Protein AF-A0A7C7P858-F1 (afdb_monomer_lite)

Sequence (70 aa):
EIIKSIPLSNESSLALISRGGIKGQLLNCVTDYCEGYWNKVADSNGPSLEVMSNAYIEACHWSTITLDTI

Structure (mmCIF, N/CA/C/O backbone):
data_AF-A0A7C7P858-F1
#
_entry.id   AF-A0A7C7P858-F1
#
loop_
_atom_site.group_PDB
_atom_site.id
_atom_site.type_symbol
_atom_site.label_atom_id
_atom_site.label_alt_id
_atom_site.label_comp_id
_atom_site.label_asym_id
_atom_site.label_entity_id
_atom_site.label_seq_id
_atom_site.pdbx_PDB_ins_code
_atom_site.Cartn_x
_atom_site.Cartn_y
_atom_site.Cartn_z
_atom_site.occupancy
_atom_site.B_iso_or_equiv
_atom_site.auth_seq_id
_atom_site.auth_comp_id
_atom_site.auth_asym_id
_atom_site.auth_atom_id
_atom_site.pdbx_PDB_model_num
ATOM 1 N N . GLU A 1 1 ? -15.926 4.332 0.436 1.00 53.62 1 GLU A N 1
ATOM 2 C CA . GLU A 1 1 ? -16.721 4.775 1.605 1.00 53.62 1 GLU A CA 1
ATOM 3 C C . GLU A 1 1 ? -16.354 4.056 2.906 1.00 53.62 1 GLU A C 1
ATOM 5 O O . GLU A 1 1 ? -16.233 4.742 3.907 1.00 53.62 1 GLU A O 1
ATOM 10 N N . ILE A 1 2 ? -16.042 2.751 2.890 1.00 62.44 2 ILE A N 1
ATOM 11 C CA . ILE A 1 2 ? -15.652 1.951 4.079 1.00 62.44 2 ILE A CA 1
ATOM 12 C C . ILE A 1 2 ? -14.418 2.495 4.829 1.00 62.44 2 ILE A C 1
ATOM 14 O O . ILE A 1 2 ? -14.380 2.495 6.051 1.00 62.44 2 ILE A O 1
ATOM 18 N N . ILE A 1 3 ? -13.414 3.026 4.126 1.00 58.06 3 ILE A N 1
ATOM 19 C CA . ILE A 1 3 ? -12.185 3.538 4.766 1.00 58.06 3 ILE A CA 1
ATOM 20 C C . ILE A 1 3 ? -12.477 4.698 5.738 1.00 58.06 3 ILE A C 1
ATOM 22 O O . ILE A 1 3 ? -11.793 4.835 6.744 1.00 58.06 3 ILE A O 1
ATOM 26 N N . LYS A 1 4 ? -13.519 5.505 5.479 1.00 57.94 4 LYS A N 1
ATOM 27 C CA . LYS A 1 4 ? -13.894 6.633 6.349 1.00 57.94 4 LYS A CA 1
ATOM 28 C C . LYS A 1 4 ? -14.540 6.194 7.668 1.00 57.94 4 LYS A C 1
ATOM 30 O O . LYS A 1 4 ? -14.589 6.998 8.590 1.00 57.94 4 LYS A O 1
ATOM 35 N N . SER A 1 5 ? -15.060 4.967 7.748 1.00 64.56 5 SER A N 1
ATOM 36 C CA . SER A 1 5 ? -15.684 4.426 8.963 1.00 64.56 5 SER A CA 1
ATOM 37 C C . SER A 1 5 ? -14.715 3.631 9.839 1.00 64.56 5 SER A C 1
ATOM 39 O O . SER A 1 5 ? -15.082 3.246 10.944 1.00 64.56 5 SER A O 1
ATOM 41 N N . ILE A 1 6 ? -13.491 3.379 9.367 1.00 66.12 6 ILE A N 1
ATOM 42 C CA . ILE A 1 6 ? -12.440 2.721 10.150 1.00 66.12 6 ILE A CA 1
ATOM 43 C C . ILE A 1 6 ? -11.680 3.822 10.907 1.00 66.12 6 ILE A C 1
ATOM 45 O O . ILE A 1 6 ? -11.334 4.829 10.286 1.00 66.12 6 ILE A O 1
ATOM 49 N N . PRO A 1 7 ? -11.398 3.671 12.216 1.00 68.62 7 PRO A N 1
ATOM 50 C CA . PRO A 1 7 ? -10.693 4.671 13.022 1.00 68.62 7 PRO A CA 1
ATOM 51 C C . PRO A 1 7 ? -9.189 4.700 12.701 1.00 68.62 7 PRO A C 1
ATOM 53 O O . PRO A 1 7 ? -8.337 4.509 13.564 1.00 68.62 7 PRO A O 1
ATOM 56 N N . LEU A 1 8 ? -8.854 4.899 11.430 1.00 70.88 8 LEU A N 1
ATOM 57 C CA . LEU A 1 8 ? -7.492 4.957 10.929 1.00 70.88 8 LEU A CA 1
ATOM 58 C C . LEU A 1 8 ? -6.810 6.236 11.406 1.00 70.88 8 LEU A C 1
ATOM 60 O O . LEU A 1 8 ? -7.416 7.307 11.467 1.00 70.88 8 LEU A O 1
ATOM 64 N N . SER A 1 9 ? -5.504 6.146 11.638 1.00 80.38 9 SER A N 1
ATOM 65 C CA . SER A 1 9 ? -4.682 7.346 11.756 1.00 80.38 9 SER A CA 1
ATOM 66 C C . SER A 1 9 ? -4.755 8.170 10.460 1.00 80.38 9 SER A C 1
ATOM 68 O O . SER A 1 9 ? -4.993 7.638 9.368 1.00 80.38 9 SER A O 1
ATOM 70 N N . ASN A 1 10 ? -4.518 9.481 10.563 1.00 82.50 10 ASN A N 1
ATOM 71 C CA . ASN A 1 10 ? -4.500 10.375 9.398 1.00 82.50 10 ASN A CA 1
ATOM 72 C C . ASN A 1 10 ? -3.507 9.902 8.326 1.00 82.50 10 ASN A C 1
ATOM 74 O O . ASN A 1 10 ? -3.786 9.993 7.133 1.00 82.50 10 ASN A O 1
ATOM 78 N N . GLU A 1 11 ? -2.365 9.363 8.753 1.00 81.56 11 GLU A N 1
ATOM 79 C CA . GLU A 1 11 ? -1.319 8.871 7.861 1.00 81.56 11 GLU A CA 1
ATOM 80 C C . GLU A 1 11 ? -1.755 7.609 7.102 1.00 81.56 11 GLU A C 1
ATOM 82 O O . GLU A 1 11 ? -1.577 7.525 5.887 1.00 81.56 11 GLU A O 1
ATOM 87 N N . SER A 1 12 ? -2.393 6.654 7.787 1.00 80.25 12 SER A N 1
ATOM 88 C CA . SER A 1 12 ? -2.907 5.431 7.158 1.00 80.25 12 SER A CA 1
ATOM 89 C C . SER A 1 12 ? -4.105 5.727 6.245 1.00 80.2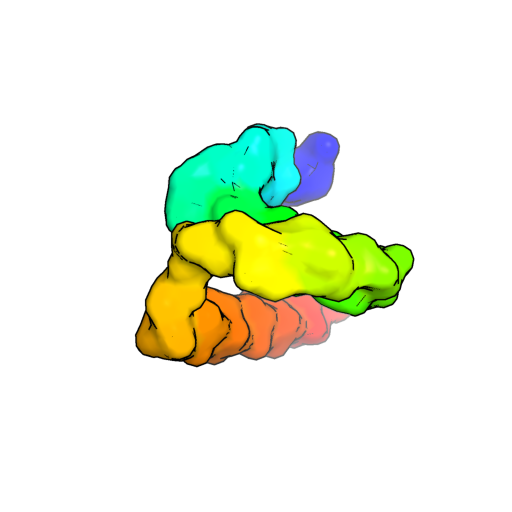5 12 SER A C 1
ATOM 91 O O . SER A 1 12 ? -4.205 5.163 5.156 1.00 80.25 12 SER A O 1
ATOM 93 N N . SER A 1 13 ? -4.967 6.682 6.616 1.00 82.81 13 SER A N 1
ATOM 94 C CA . SER A 1 13 ? -6.043 7.179 5.743 1.00 82.81 13 SER A CA 1
ATOM 95 C C . SER A 1 13 ? -5.502 7.823 4.466 1.00 82.81 13 SER A C 1
ATOM 97 O O . SER A 1 13 ? -5.987 7.529 3.373 1.00 82.81 13 SER A O 1
ATOM 99 N N . LEU A 1 14 ? -4.480 8.678 4.583 1.00 85.88 14 LEU A N 1
ATOM 100 C CA . LEU A 1 14 ? -3.835 9.323 3.439 1.00 85.88 14 LEU A CA 1
ATOM 101 C C . LEU A 1 14 ? -3.204 8.286 2.498 1.00 85.88 14 LEU A C 1
ATOM 103 O O . LEU A 1 14 ? -3.407 8.340 1.285 1.00 85.88 14 LEU A O 1
ATOM 107 N N . ALA A 1 15 ? -2.498 7.304 3.058 1.00 87.81 15 ALA A N 1
ATOM 108 C CA . ALA A 1 15 ? -1.892 6.225 2.290 1.00 87.81 15 ALA A CA 1
ATOM 109 C C . ALA A 1 15 ? -2.934 5.404 1.518 1.00 87.81 15 ALA A C 1
ATOM 111 O O . ALA A 1 15 ? -2.746 5.139 0.334 1.00 87.81 15 ALA A O 1
ATOM 112 N N . LEU A 1 16 ? -4.048 5.035 2.153 1.00 83.75 16 LEU A N 1
ATOM 113 C CA . LEU A 1 16 ? -5.068 4.190 1.529 1.00 83.75 16 LEU A CA 1
ATOM 114 C C . LEU A 1 16 ? -5.932 4.939 0.504 1.00 83.75 16 LEU A C 1
ATOM 116 O O . LEU A 1 16 ? -6.316 4.350 -0.505 1.00 83.75 16 LEU A O 1
ATOM 120 N N . ILE A 1 17 ? -6.242 6.219 0.740 1.00 85.75 17 ILE A N 1
ATOM 121 C CA . ILE A 1 17 ? -7.152 6.996 -0.120 1.00 85.75 17 ILE A CA 1
ATOM 122 C C . ILE A 1 17 ? -6.416 7.623 -1.302 1.00 85.75 17 ILE A C 1
ATOM 124 O O . ILE A 1 17 ? -6.900 7.545 -2.428 1.00 85.75 17 ILE A O 1
ATOM 128 N N . SER A 1 18 ? -5.278 8.276 -1.059 1.00 85.50 18 SER A N 1
ATOM 129 C CA . SER A 1 18 ? -4.582 9.068 -2.081 1.00 85.50 18 SER A CA 1
ATOM 130 C C . SER A 1 18 ? -3.221 8.508 -2.474 1.00 85.50 18 SER A C 1
ATOM 132 O O . SER A 1 18 ? -2.534 9.127 -3.284 1.00 85.50 18 SER A O 1
ATOM 134 N N . ARG A 1 19 ? -2.806 7.368 -1.900 1.00 87.69 19 ARG A N 1
ATOM 135 C CA . ARG A 1 19 ? -1.430 6.852 -2.022 1.00 87.69 19 ARG A CA 1
ATOM 136 C C . ARG A 1 19 ? -0.383 7.894 -1.602 1.00 87.69 19 ARG A C 1
ATOM 138 O O . ARG A 1 19 ? 0.740 7.893 -2.096 1.00 87.69 19 ARG A O 1
ATOM 145 N N . GLY A 1 20 ? -0.754 8.783 -0.678 1.00 85.25 20 GLY A N 1
ATOM 146 C CA . GLY A 1 20 ? 0.084 9.885 -0.218 1.00 85.25 20 GLY A CA 1
ATOM 147 C C . GLY A 1 20 ? 0.978 9.529 0.970 1.00 85.25 20 GLY A C 1
ATOM 148 O O . GLY A 1 20 ? 0.692 8.616 1.745 1.00 85.25 20 GLY A O 1
ATOM 149 N N . GLY A 1 21 ? 2.051 10.305 1.136 1.00 86.62 21 GLY A N 1
ATOM 150 C CA . GLY A 1 21 ? 3.001 10.148 2.239 1.00 86.62 21 GLY A CA 1
ATOM 151 C C . GLY A 1 21 ? 3.851 8.877 2.146 1.00 86.62 21 GLY A C 1
ATOM 152 O O . GLY A 1 21 ? 3.793 8.133 1.166 1.00 86.62 21 GLY A O 1
ATOM 153 N N . ILE A 1 22 ? 4.651 8.624 3.184 1.00 84.31 22 ILE A N 1
ATOM 154 C CA . ILE A 1 22 ? 5.614 7.516 3.185 1.00 84.31 22 ILE A CA 1
ATOM 155 C C . ILE A 1 22 ? 4.924 6.145 3.165 1.00 84.31 22 ILE A C 1
ATOM 157 O O . ILE A 1 22 ? 5.325 5.258 2.415 1.00 84.31 22 ILE A O 1
ATOM 161 N N . LYS A 1 23 ? 3.819 5.990 3.906 1.00 84.31 23 LYS A N 1
ATOM 162 C CA . LYS A 1 23 ? 2.995 4.772 3.886 1.00 84.31 23 LYS A CA 1
ATOM 163 C C . LYS A 1 23 ? 2.319 4.550 2.529 1.00 84.31 23 LYS A C 1
ATOM 165 O O . LYS A 1 23 ? 2.169 3.408 2.111 1.00 84.31 23 LYS A O 1
ATOM 170 N N . GLY A 1 24 ? 1.953 5.616 1.814 1.00 87.25 24 GLY A N 1
ATOM 171 C CA . GLY A 1 24 ? 1.411 5.523 0.455 1.00 87.25 24 GLY A CA 1
ATOM 172 C C . GLY A 1 24 ? 2.457 5.075 -0.567 1.00 87.25 24 GLY A C 1
ATOM 173 O O . GLY A 1 24 ? 2.185 4.199 -1.386 1.00 87.25 24 GLY A O 1
ATOM 174 N N . GLN A 1 25 ? 3.679 5.606 -0.462 1.00 87.44 25 GLN A N 1
ATOM 175 C CA . GLN A 1 25 ? 4.823 5.151 -1.261 1.00 87.44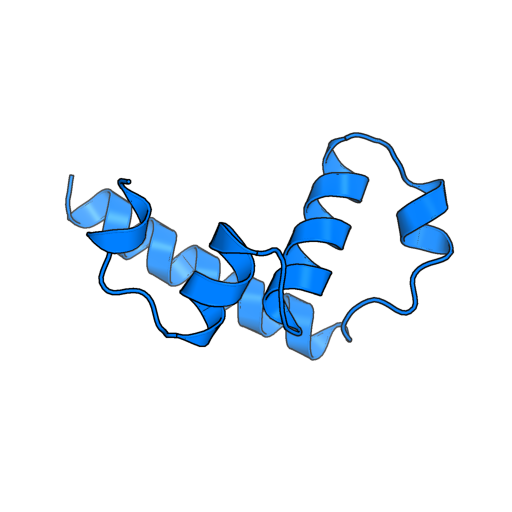 25 GLN A CA 1
ATOM 176 C C . GLN A 1 25 ? 5.152 3.682 -0.983 1.00 87.44 25 GLN A C 1
ATOM 178 O O . GLN A 1 25 ? 5.352 2.909 -1.919 1.00 87.44 25 GLN A O 1
ATOM 183 N N . LEU A 1 26 ? 5.140 3.277 0.291 1.00 85.88 26 LEU A N 1
ATOM 184 C CA . LEU A 1 26 ? 5.313 1.881 0.677 1.00 85.88 26 LEU A CA 1
ATOM 185 C C . LEU A 1 26 ? 4.236 0.984 0.067 1.00 85.88 26 LEU A C 1
ATOM 187 O O . LEU A 1 26 ? 4.552 -0.046 -0.523 1.00 85.88 26 LEU A O 1
ATOM 191 N N . LEU A 1 27 ? 2.971 1.385 0.187 1.00 86.44 27 LEU A N 1
ATOM 192 C CA . LEU A 1 27 ? 1.848 0.628 -0.346 1.00 86.44 27 LEU A CA 1
ATOM 193 C C . LEU A 1 27 ? 1.968 0.445 -1.865 1.00 86.44 27 LEU A C 1
ATOM 195 O O . LEU A 1 27 ? 1.669 -0.636 -2.367 1.00 86.44 27 LEU A O 1
ATOM 199 N N . ASN A 1 28 ? 2.445 1.457 -2.594 1.00 89.19 28 ASN A N 1
ATOM 200 C CA . ASN A 1 28 ? 2.724 1.336 -4.026 1.00 89.19 28 ASN A CA 1
ATOM 201 C C . ASN A 1 28 ? 3.853 0.345 -4.309 1.00 89.19 28 ASN A C 1
ATOM 203 O O . ASN A 1 28 ? 3.663 -0.527 -5.144 1.00 89.19 28 ASN A O 1
ATOM 207 N N . CYS A 1 29 ? 4.965 0.412 -3.573 1.00 87.00 29 CYS A N 1
ATOM 208 C CA . CYS A 1 29 ? 6.076 -0.528 -3.738 1.00 87.00 29 CYS A CA 1
ATOM 209 C C . CYS A 1 29 ? 5.633 -1.987 -3.516 1.00 87.00 29 CYS A C 1
ATOM 211 O O . CYS A 1 29 ? 5.932 -2.863 -4.326 1.00 87.00 29 CYS A O 1
ATOM 213 N N . VAL A 1 30 ? 4.840 -2.241 -2.468 1.00 85.44 30 VAL A N 1
ATOM 214 C CA . VAL A 1 30 ? 4.273 -3.573 -2.197 1.00 85.44 30 VAL A CA 1
ATOM 215 C C . VAL A 1 30 ? 3.300 -4.000 -3.301 1.00 85.44 30 VAL A C 1
ATOM 217 O O . VAL A 1 30 ? 3.359 -5.140 -3.752 1.00 85.44 30 VAL A O 1
ATOM 220 N N . THR A 1 31 ? 2.436 -3.092 -3.769 1.00 88.69 31 THR A N 1
ATOM 221 C CA . THR A 1 31 ? 1.488 -3.378 -4.862 1.00 88.69 31 THR A CA 1
ATOM 222 C C . THR A 1 31 ? 2.238 -3.728 -6.151 1.00 88.69 31 THR A C 1
ATOM 224 O O . THR A 1 31 ? 1.981 -4.776 -6.734 1.00 88.69 31 THR A O 1
ATOM 227 N N . ASP A 1 32 ? 3.212 -2.906 -6.553 1.00 89.50 32 ASP A N 1
ATOM 228 C CA . ASP A 1 32 ? 4.034 -3.120 -7.748 1.00 89.50 32 ASP A CA 1
ATOM 229 C C . ASP A 1 32 ? 4.798 -4.452 -7.672 1.00 89.50 32 ASP A C 1
ATOM 231 O O . ASP A 1 32 ? 4.877 -5.177 -8.664 1.00 89.50 32 ASP A O 1
ATOM 235 N N . TYR A 1 33 ? 5.318 -4.817 -6.494 1.00 86.12 33 TYR A N 1
ATOM 236 C CA . TYR A 1 33 ? 5.961 -6.115 -6.285 1.00 86.12 33 TYR A CA 1
ATOM 237 C C . TYR A 1 33 ? 4.981 -7.282 -6.481 1.00 86.12 33 TYR A C 1
ATOM 239 O O . TYR A 1 33 ? 5.284 -8.223 -7.219 1.00 86.12 33 TYR A O 1
ATOM 247 N N . CYS A 1 34 ? 3.804 -7.213 -5.849 1.00 85.19 34 CYS A N 1
ATOM 248 C CA . CYS A 1 34 ? 2.767 -8.244 -5.935 1.00 85.19 34 CYS A CA 1
ATOM 249 C C . CYS A 1 34 ? 2.182 -8.395 -7.346 1.00 85.19 34 CYS A C 1
ATOM 251 O O . CYS A 1 34 ? 1.845 -9.506 -7.745 1.00 85.19 34 CYS A O 1
ATOM 253 N N . GLU A 1 35 ? 2.082 -7.304 -8.106 1.00 92.94 35 GLU A N 1
ATOM 254 C CA . GLU A 1 35 ? 1.564 -7.298 -9.481 1.00 92.94 35 GLU A CA 1
ATOM 255 C C . GLU A 1 35 ? 2.627 -7.657 -10.536 1.00 92.94 35 GLU A C 1
ATOM 257 O O . GLU A 1 35 ? 2.315 -7.763 -11.720 1.00 92.94 35 GLU A O 1
ATOM 262 N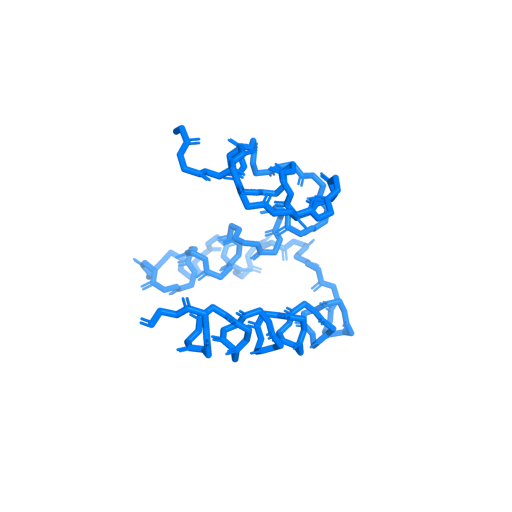 N . GLY A 1 36 ? 3.879 -7.894 -10.128 1.00 89.12 36 GLY A N 1
ATOM 263 C CA . GLY A 1 36 ? 4.952 -8.315 -11.033 1.00 89.12 36 GLY A CA 1
ATOM 264 C C . GLY A 1 36 ? 5.693 -7.170 -11.731 1.00 89.12 36 GLY A C 1
ATOM 265 O O . GLY A 1 36 ? 6.510 -7.419 -12.618 1.00 89.12 36 GLY A O 1
ATOM 266 N N . TYR A 1 37 ? 5.468 -5.913 -11.337 1.00 91.50 37 TYR A N 1
ATOM 267 C CA . TYR A 1 37 ? 6.154 -4.734 -11.879 1.00 91.50 37 TYR A CA 1
ATOM 268 C C . TYR A 1 37 ? 7.530 -4.515 -11.234 1.00 91.50 37 TYR A C 1
ATOM 270 O O . TYR A 1 37 ? 7.856 -3.436 -10.737 1.00 91.50 37 TYR A O 1
ATOM 278 N N . TRP A 1 38 ? 8.368 -5.550 -11.230 1.00 85.94 38 TRP A N 1
ATOM 279 C CA . TRP A 1 38 ? 9.647 -5.549 -10.510 1.00 85.94 38 TRP A CA 1
ATOM 280 C C . TRP A 1 38 ? 10.648 -4.521 -11.030 1.00 85.94 38 TRP A C 1
ATOM 282 O O . TRP A 1 38 ? 11.481 -4.043 -10.266 1.00 85.94 38 TRP A O 1
ATOM 292 N N . ASN A 1 39 ? 10.542 -4.135 -12.303 1.00 86.81 39 ASN A N 1
ATOM 293 C CA . ASN A 1 39 ? 11.324 -3.037 -12.867 1.00 86.81 39 ASN A CA 1
ATOM 294 C C . ASN A 1 39 ? 11.072 -1.719 -12.117 1.00 86.81 39 ASN A C 1
ATOM 296 O O . ASN A 1 39 ? 12.015 -1.011 -11.794 1.00 86.81 39 ASN A O 1
ATOM 300 N N . LYS A 1 40 ? 9.818 -1.429 -11.749 1.00 84.31 40 LYS A N 1
ATOM 301 C CA . LYS A 1 40 ? 9.478 -0.232 -10.968 1.00 84.31 40 LYS A CA 1
ATOM 302 C C . LYS A 1 40 ? 10.002 -0.301 -9.538 1.00 84.31 40 LYS A C 1
ATOM 304 O O . LYS A 1 40 ? 10.395 0.720 -8.988 1.00 84.31 40 LYS A O 1
ATOM 309 N N . VAL A 1 41 ? 10.015 -1.495 -8.943 1.00 81.50 41 VAL A N 1
ATOM 310 C CA . VAL A 1 41 ? 10.542 -1.714 -7.588 1.00 81.50 41 VAL A CA 1
ATOM 311 C C . VAL A 1 41 ? 12.055 -1.498 -7.564 1.00 81.50 41 VAL A C 1
ATOM 313 O O . VAL A 1 41 ? 12.549 -0.784 -6.694 1.00 81.50 41 VAL A O 1
ATOM 316 N N . ALA A 1 42 ? 12.773 -2.063 -8.540 1.00 77.25 42 ALA A N 1
ATOM 317 C CA . ALA A 1 42 ? 14.225 -1.947 -8.664 1.00 77.25 42 ALA A CA 1
ATOM 318 C C . ALA A 1 42 ? 14.691 -0.499 -8.883 1.00 77.25 42 ALA A C 1
ATOM 320 O O . ALA A 1 42 ? 15.716 -0.101 -8.336 1.00 77.25 42 ALA A O 1
ATOM 321 N N . ASP A 1 43 ? 13.910 0.287 -9.626 1.00 77.75 43 ASP A N 1
ATOM 322 C CA . ASP A 1 43 ? 14.207 1.694 -9.909 1.00 77.75 43 ASP A CA 1
ATOM 323 C C . ASP A 1 43 ? 13.686 2.655 -8.820 1.00 77.75 43 ASP A C 1
ATOM 325 O O . ASP A 1 43 ? 13.907 3.867 -8.890 1.00 77.75 43 ASP A O 1
ATOM 329 N N . SER A 1 44 ? 12.976 2.149 -7.805 1.00 74.31 44 SER A N 1
ATOM 330 C CA . SER A 1 44 ? 12.414 2.991 -6.751 1.00 74.31 44 SER A CA 1
ATOM 331 C C . SER A 1 44 ? 13.442 3.315 -5.664 1.00 74.31 44 SER A C 1
ATOM 333 O O . SER A 1 44 ? 14.028 2.428 -5.047 1.00 74.31 44 SER A O 1
ATOM 335 N N . ASN A 1 45 ? 13.570 4.602 -5.319 1.00 73.94 45 ASN A N 1
ATOM 336 C CA . ASN A 1 45 ? 14.116 5.031 -4.024 1.00 73.94 45 ASN A CA 1
ATOM 337 C C . ASN A 1 45 ? 13.046 4.838 -2.940 1.00 73.94 45 ASN A C 1
ATOM 339 O O . ASN A 1 45 ? 12.578 5.800 -2.329 1.00 73.94 45 ASN A O 1
ATOM 343 N N . GLY A 1 46 ? 12.578 3.597 -2.797 1.00 70.56 46 GLY A N 1
ATOM 344 C CA . GLY A 1 46 ? 11.509 3.233 -1.882 1.00 70.56 46 GLY A CA 1
ATOM 345 C C . GLY A 1 46 ? 11.850 3.517 -0.412 1.00 70.56 46 GLY A C 1
ATOM 346 O O . GLY A 1 46 ? 12.959 3.939 -0.075 1.00 70.56 46 GLY A O 1
ATOM 347 N N . PRO A 1 47 ? 10.889 3.286 0.495 1.00 76.75 47 PRO A N 1
ATOM 348 C CA . PRO A 1 47 ? 11.097 3.471 1.927 1.00 76.75 47 PRO A CA 1
ATOM 349 C C . PRO A 1 47 ? 12.245 2.600 2.449 1.00 76.75 47 PRO A C 1
ATOM 351 O O . PRO A 1 47 ? 12.475 1.499 1.950 1.00 76.75 47 PRO A O 1
ATOM 354 N N . SER A 1 48 ? 12.938 3.064 3.492 1.00 83.44 48 SER A N 1
ATOM 355 C CA . SER A 1 48 ? 13.988 2.268 4.135 1.00 83.44 48 SER A CA 1
ATOM 356 C C . SER A 1 48 ? 13.428 0.969 4.730 1.00 83.44 48 SER A C 1
ATOM 358 O O . SER A 1 48 ? 12.246 0.882 5.074 1.00 83.44 48 SER A O 1
ATOM 360 N N . LEU A 1 49 ? 14.296 -0.030 4.923 1.00 79.44 49 LEU A N 1
ATOM 361 C CA . LEU A 1 49 ? 13.927 -1.308 5.547 1.00 79.44 49 LEU A CA 1
ATOM 362 C C . LEU A 1 49 ? 13.257 -1.121 6.918 1.00 79.44 49 LEU A C 1
ATOM 364 O O . LEU A 1 49 ? 12.319 -1.841 7.258 1.00 79.44 49 LEU A O 1
ATOM 368 N N . GLU A 1 50 ? 13.714 -0.139 7.694 1.00 85.31 50 GLU A N 1
ATOM 369 C CA . GLU A 1 50 ? 13.125 0.217 8.986 1.00 85.31 50 GLU A CA 1
ATOM 370 C C . GLU A 1 50 ? 11.660 0.651 8.835 1.00 85.31 50 GLU A C 1
ATOM 372 O O . GLU A 1 50 ? 10.782 0.152 9.539 1.00 85.31 50 GLU A O 1
ATOM 377 N N . VAL A 1 51 ? 11.372 1.520 7.862 1.00 80.56 51 VAL A N 1
ATOM 378 C CA . VAL A 1 51 ? 10.008 1.986 7.579 1.00 80.56 51 VAL A CA 1
ATOM 379 C C . VAL A 1 51 ? 9.123 0.839 7.094 1.00 80.56 51 VAL A C 1
ATOM 381 O O . VAL A 1 51 ? 7.982 0.719 7.541 1.00 80.56 51 VAL A O 1
ATOM 384 N N . MET A 1 52 ? 9.648 -0.032 6.226 1.00 80.25 52 MET A N 1
ATOM 385 C CA . MET A 1 52 ? 8.932 -1.229 5.770 1.00 80.25 52 MET A CA 1
ATOM 386 C C . MET A 1 52 ? 8.571 -2.150 6.942 1.00 80.25 52 MET A C 1
ATOM 388 O O . MET A 1 52 ? 7.436 -2.615 7.039 1.00 80.25 52 MET A O 1
ATOM 392 N N . SER A 1 53 ? 9.519 -2.368 7.855 1.00 82.25 53 SER A N 1
ATOM 393 C CA . SER A 1 53 ? 9.346 -3.236 9.024 1.00 82.25 53 SER A CA 1
ATOM 394 C C . SER A 1 53 ? 8.285 -2.690 9.980 1.00 82.25 53 SER A C 1
ATOM 396 O O . SER A 1 53 ? 7.384 -3.422 10.388 1.00 82.25 53 SER A O 1
ATOM 398 N N . ASN A 1 54 ? 8.334 -1.390 10.283 1.00 84.25 54 ASN A N 1
ATOM 399 C CA . ASN A 1 54 ? 7.356 -0.739 11.157 1.00 84.25 54 ASN A CA 1
ATOM 400 C C . ASN A 1 54 ? 5.941 -0.788 10.572 1.00 84.25 54 ASN A C 1
ATOM 402 O O . ASN A 1 54 ? 4.987 -1.115 11.276 1.00 84.25 54 ASN A O 1
ATOM 406 N N . ALA A 1 55 ? 5.803 -0.518 9.275 1.00 77.75 55 ALA A N 1
ATOM 407 C CA . ALA A 1 55 ? 4.512 -0.577 8.606 1.00 77.75 55 ALA A CA 1
ATOM 408 C C . ALA A 1 55 ? 3.943 -2.003 8.536 1.00 77.75 55 ALA A C 1
ATOM 410 O O . ALA A 1 55 ? 2.731 -2.174 8.647 1.00 77.75 55 ALA A O 1
ATOM 411 N N . TYR A 1 56 ? 4.793 -3.027 8.396 1.00 80.06 56 TYR A N 1
ATOM 412 C CA . TYR A 1 56 ? 4.365 -4.425 8.464 1.00 80.06 56 TYR A CA 1
ATOM 413 C C . TYR A 1 56 ? 3.828 -4.790 9.855 1.00 80.06 56 TYR A C 1
ATOM 415 O O . TYR A 1 56 ? 2.744 -5.360 9.957 1.00 80.06 56 TYR A O 1
ATOM 423 N N . ILE A 1 57 ? 4.535 -4.409 10.926 1.00 84.31 57 ILE A N 1
ATOM 424 C CA . ILE A 1 57 ? 4.071 -4.626 12.308 1.00 84.31 57 ILE A CA 1
ATOM 425 C C . ILE A 1 57 ? 2.719 -3.938 12.529 1.00 84.31 57 ILE A C 1
ATOM 427 O O . ILE A 1 57 ? 1.788 -4.557 13.044 1.00 84.31 57 ILE A O 1
ATOM 431 N N . GLU A 1 58 ? 2.584 -2.684 12.089 1.00 81.19 58 GLU A N 1
ATOM 432 C CA . GLU A 1 58 ? 1.323 -1.948 12.176 1.00 81.19 58 GLU A CA 1
ATOM 433 C C . GLU A 1 58 ? 0.209 -2.688 11.418 1.00 81.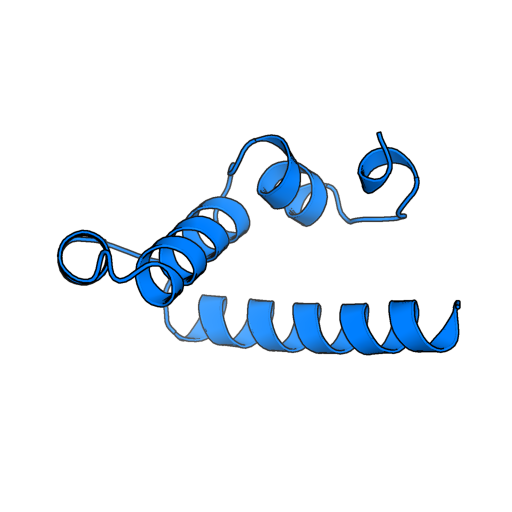19 58 GLU A C 1
ATOM 435 O O . GLU A 1 58 ? -0.859 -2.926 11.979 1.00 81.19 58 GLU A O 1
ATOM 440 N N . ALA A 1 59 ? 0.462 -3.133 10.184 1.00 77.31 59 ALA A N 1
ATOM 441 C CA . ALA A 1 59 ? -0.501 -3.895 9.391 1.00 77.31 59 ALA A CA 1
ATOM 442 C C . ALA A 1 59 ? -0.931 -5.207 10.071 1.00 77.31 59 ALA A C 1
ATOM 444 O O . ALA A 1 59 ? -2.120 -5.528 10.071 1.00 77.31 59 ALA A O 1
ATOM 445 N N . CYS A 1 60 ? -0.006 -5.940 10.700 1.00 79.94 60 CYS A N 1
ATOM 446 C CA . CYS A 1 60 ? -0.336 -7.128 11.488 1.00 79.94 60 CYS A CA 1
ATOM 447 C C . CYS A 1 60 ? -1.277 -6.791 12.649 1.00 79.94 60 CYS A C 1
ATOM 449 O O . CYS A 1 60 ? -2.303 -7.452 12.799 1.00 79.94 60 CYS A O 1
ATOM 451 N N . HIS A 1 61 ? -0.980 -5.737 13.416 1.00 80.06 61 HIS A N 1
ATOM 452 C CA . HIS A 1 61 ? -1.840 -5.284 14.514 1.00 80.06 61 HIS A CA 1
ATOM 453 C C . HIS A 1 61 ? -3.250 -4.932 14.020 1.00 80.06 61 HIS A C 1
ATOM 455 O O . HIS A 1 61 ? -4.238 -5.340 14.628 1.00 80.06 61 HIS A O 1
ATOM 461 N N . TRP A 1 62 ? -3.354 -4.226 12.891 1.00 72.12 62 TRP A N 1
ATOM 462 C CA . TRP A 1 62 ? -4.639 -3.924 12.257 1.00 72.12 62 TRP A CA 1
ATOM 463 C C . TRP A 1 62 ? -5.387 -5.179 11.823 1.00 72.12 62 TRP A C 1
ATOM 465 O O . TRP A 1 62 ? -6.602 -5.253 12.015 1.00 72.12 62 TRP A O 1
ATOM 475 N N . SER A 1 63 ? -4.686 -6.159 11.248 1.00 73.75 63 SER A N 1
ATOM 476 C CA . SER A 1 63 ? -5.307 -7.416 10.831 1.00 73.75 63 SER A CA 1
ATOM 477 C C . SER A 1 63 ? -5.929 -8.141 12.021 1.00 73.75 63 SER A C 1
ATOM 479 O O . SER A 1 63 ? -7.079 -8.556 11.924 1.00 73.75 63 SER A O 1
ATOM 481 N N . THR A 1 64 ? -5.231 -8.184 13.162 1.00 75.94 64 THR A N 1
ATOM 482 C CA . THR A 1 64 ? -5.723 -8.794 14.400 1.00 75.94 64 THR A CA 1
ATOM 483 C C . THR A 1 64 ? -6.956 -8.067 14.918 1.00 75.94 64 THR A C 1
ATOM 485 O O . THR A 1 64 ? -7.987 -8.694 15.113 1.00 75.94 64 THR A O 1
ATOM 488 N N . ILE A 1 65 ? -6.899 -6.736 15.045 1.00 72.06 65 ILE A N 1
ATOM 489 C CA . ILE A 1 65 ? -8.051 -5.940 15.500 1.00 72.06 65 ILE A CA 1
ATOM 490 C C . ILE A 1 65 ? -9.256 -6.162 14.581 1.00 72.06 65 ILE A C 1
ATOM 492 O O . ILE A 1 65 ? -10.372 -6.331 15.057 1.00 72.06 65 ILE A O 1
ATOM 496 N N . THR A 1 66 ? -9.044 -6.171 13.264 1.00 65.25 66 THR A N 1
ATOM 497 C CA . THR A 1 66 ? -10.130 -6.336 12.290 1.00 65.25 66 THR A CA 1
ATOM 498 C C . THR A 1 66 ? -10.735 -7.736 12.360 1.00 65.25 66 THR A C 1
ATOM 500 O O . THR A 1 66 ? -11.952 -7.858 12.326 1.00 65.25 66 THR A O 1
ATOM 503 N N . LEU A 1 67 ? -9.906 -8.775 12.493 1.00 68.12 67 LEU A N 1
ATOM 504 C CA . LEU A 1 67 ? -10.352 -10.159 12.671 1.00 68.12 67 LEU A CA 1
ATOM 505 C C . LEU A 1 67 ? -11.105 -10.367 13.989 1.00 68.12 67 LEU A C 1
ATOM 507 O O . LEU A 1 67 ? -12.074 -11.109 13.997 1.00 68.12 67 LEU A O 1
ATOM 511 N N . ASP A 1 68 ? -10.701 -9.691 15.064 1.00 61.75 68 ASP A N 1
ATOM 512 C CA . ASP A 1 68 ? -11.357 -9.790 16.375 1.00 61.75 68 ASP A CA 1
ATOM 513 C C . ASP A 1 68 ? -12.647 -8.949 16.472 1.00 61.75 68 ASP A C 1
ATOM 515 O O . ASP A 1 68 ? -13.429 -9.112 17.408 1.00 61.75 68 ASP A O 1
ATOM 519 N N . THR A 1 69 ? -12.870 -8.026 15.528 1.00 54.66 69 THR A N 1
ATOM 520 C CA . THR A 1 69 ? -14.054 -7.143 15.493 1.00 54.66 69 THR A CA 1
ATOM 521 C C . THR A 1 69 ? -15.171 -7.676 14.577 1.00 54.66 69 THR A C 1
ATOM 523 O O . THR A 1 69 ? -16.280 -7.139 14.607 1.00 54.66 69 THR A O 1
ATOM 526 N N . ILE A 1 70 ? -14.903 -8.708 13.764 1.00 47.47 70 ILE A N 1
ATOM 527 C CA . ILE A 1 70 ? -15.863 -9.357 12.845 1.00 47.47 70 ILE A CA 1
ATOM 528 C C . ILE A 1 70 ? -16.331 -10.684 13.446 1.00 47.47 70 ILE A C 1
ATOM 530 O O . ILE A 1 70 ? -17.557 -10.934 13.399 1.00 47.47 70 ILE A O 1
#

Radius of gyration: 13.08 Å; chains: 1; bounding box: 31×20×29 Å

Secondary structure (DSSP, 8-state):
-GGGGS---HHHHHHHHH--HHHHHHHHHHHHHHTT-HHHHHT-----HHHHHHHHHHHHHHHHHHHHH-

Foldseek 3Di:
DVLVVDPDDPQVSCLVPVLDDLNSLLVVLVVCVVVVVVVCNVPDPHDDPVSNVVVVVVVVVVVVVVVVVD

pLDDT: mean 78.78, std 9.84, range [47.47, 92.94]

=== Feature glossary ===
Annotated list of the representations used here:

Nearest PDB structures. The Foldseek neighbor list gives the closest experimentally determined structures in the PDB, ranked by structural alignment. TM-score near 1 means near-identical fold; near 0.3 means only rough topology match. This is how one finds what a novel AlphaFold prediction most resembles in the solved-structure universe.

Foldseek 3Di. Foldseek's 3Di representation compresses backbone geometry into a per-residue letter drawn from a learned twenty-state alphabet. It captures the tertiary interaction pattern around each residue — which residues are packed against it in space, regardless of where they are in sequence.

Radius of gyration, Cα contacts, boun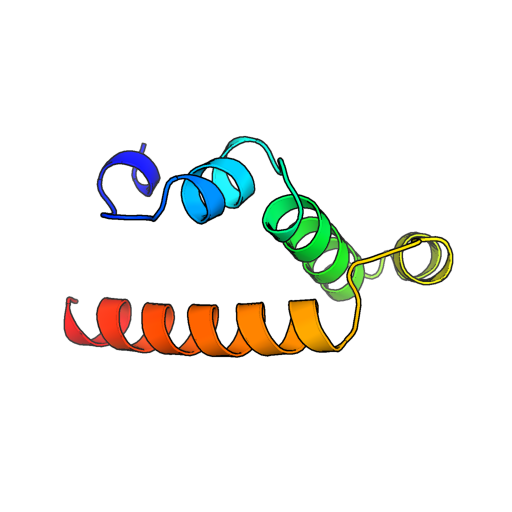ding box. Radius of gyration (Rg) is the root-mean-square distance of Cα atoms from their centroid — a single number for overall size and compactness. A globular domain of N residues has Rg ≈ 2.2·N^0.38 Å; an extended or disordered chain has a much larger Rg. The Cα contact count is the number of residue pairs whose Cα atoms are within 8 Å and are more than four positions apart in sequence — a standard proxy for tertiary packing density. The bounding box is the smallest axis-aligned box enclosing all Cα atoms.

InterPro / GO / CATH / organism. The annotation block draws on four external resources. InterPro: which protein families and domains the sequence belongs to. GO: standardized terms for what the protein does, what process it participates in, and where in the cell it acts. CATH: which structural fold it has in the CATH hierarchy. Organism: the species of origin.

mmCIF coordinates. The mmCIF block holds the 3D Cartesian coordinates of each backbone atom (N, Cα, C, O) in ångströms. mmCIF is the PDB's canonical archive format — a tagged-loop text representation of the atomic model.

pLDDT. pLDDT is the predicted lDDT-Cα score: AlphaFold's confidence that the local environment of each residue (all inter-atomic distances within 15 Å) is correctly placed. It is a per-residue number between 0 and 100, with higher meaning more reliable.

Backbone torsions (φ/ψ). φ (phi) and ψ (psi) are the two rotatable backbone dihedrals per residue: φ is the C(i-1)–N–Cα–C torsion, ψ is the N–Cα–C–N(i+1) torsion, both in degrees on (−180°, 180°]. α-helical residues cluster near (−60°, −45°); β-strand residues near (−120°, +130°). A Ramachandran plot is simply a scatter of (φ, ψ) for every residue.

B-factor. For experimental (PDB) structures, the B-factor (temperature factor) quantifies the positional spread of each atom in the crystal — a combination of thermal vibration and static disorder — in units of Å². High B-factors mark flexible loops or poorly resolved regions; low B-factors mark the rigid, well-ordered core.

Secondary structure (3-state, P-SEA). SS3 is a coarse helix/strand/coil call (letters a/b/c) made by the P-SEA algorithm from inter-Cα distances and dihedrals. It is less detailed than DSSP but needs only Cα positions.

Predicted aligned error. Predicted aligned error is AlphaFold's pairwise confidence. Unlike pLDDT (per-residue), PAE is per-residue-pair and captures whether two parts of the structure are correctly placed relative to each other. Units are ångströms of expected positional error.

Solvent-accessible surface area. Solvent-acc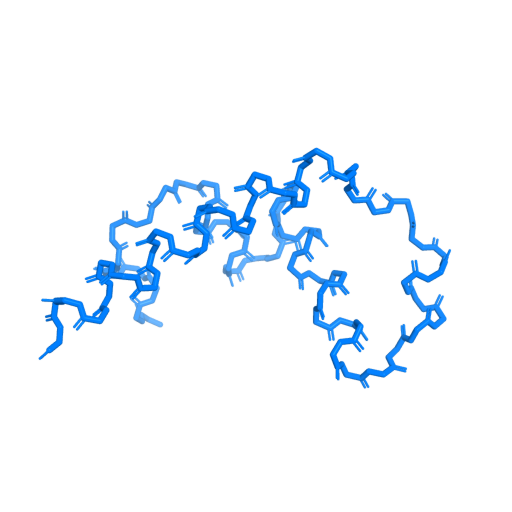essible surface area (SASA) is the area in Å² traced out by the centre of a 1.4 Å probe sphere (a water molecule) rolled over the protein's van der Waals surface (Shrake–Rupley / Lee–Richards construction). Buried residues have near-zero SASA; fully exposed residues can exceed 200 Å². The total SASA scales roughly with the number of surface residues.

Secondary structure (8-state, DSSP). The SS8 string is DSSP's per-residue secondary-structure call. α-helix (H) means an i→i+4 H-bond ladder; β-strand (E) means the residue participates in a β-sheet; 3₁₀ (G) and π (I) are tighter and wider helices; T/S are turns/bends; '-' is loop.

Rendered structure images. Structure images are PyMOL renders from six orthogonal camera directions. Cartoon representation draws helices as coils and strands as arrows; sticks shows the backbone as bonds; surface shows the solvent-excluded envelope. Rainbow coloring maps sequence position to hue (blue→red, N→C); chain coloring assigns a distinct color per polypeptide.

Sequence. The amino-acid sequence is the protein's primary structure: the linear order of residues from the N-terminus to the C-terminus, written in one-letter code. Everything else here — the 3D coordinates, the secondary structure, the domain annotations — is ultimately a consequence of this string.

Contact-map, Ramachandran, and PAE plots. Three diagnostic plots accompany the record. The Cα contact map visualizes the tertiary structure as a 2D adjacency matrix (8 Å cutoff, sequence-local contacts suppressed). The Ramachandran plot shows the distribution of backbone (φ, ψ) torsions, with points in the α and β basins reflecting secondary structure content. The PAE plot shows AlphaFold's inter-residue confidence as a color matrix.